Protein AF-A0A151WG26-F1 (afdb_monomer_lite)

Radius of gyration: 14.97 Å; chains: 1; bounding box: 35×28×40 Å

pLDDT: mean 75.86, std 11.18, range [43.03, 90.62]

Sequence (93 aa):
MSNKLDPSFIKADSTNLPKITVFMVWEYIVNDERYNAPEVRGIKATLSSRENYGNSAIDYVSVKREGSICTIKGKICPEHRVRQKRLYCNLYC

Organism: NCBI:txid64791

Secondary structure (DSSP, 8-state):
------TT-EE--TTTS----HHHHHHHHHH-HHHHSTTTTTHHHHHHT-HHHHHHHEEEEEEEEETTEEEEEEEE--GGGTTSPPEEEEEE-

Structure (mmCIF, N/CA/C/O backbone):
data_AF-A0A151WG26-F1
#
_entry.id   AF-A0A151WG26-F1
#
loop_
_atom_site.group_PDB
_atom_site.id
_atom_site.type_symbol
_atom_site.label_atom_id
_atom_site.label_alt_id
_atom_site.label_comp_id
_atom_site.label_asym_id
_atom_site.label_entity_id
_atom_site.label_seq_id
_atom_site.pdbx_PDB_ins_code
_atom_site.Cartn_x
_atom_site.Cartn_y
_atom_site.Cartn_z
_atom_site.occupancy
_atom_site.B_iso_or_equiv
_atom_site.auth_seq_id
_atom_site.auth_comp_id
_atom_site.auth_asym_id
_atom_site.auth_atom_id
_atom_site.pdbx_PDB_model_num
ATOM 1 N N . MET A 1 1 ? 7.740 16.754 14.951 1.00 43.03 1 MET A N 1
ATOM 2 C CA . MET A 1 1 ? 6.347 16.990 14.506 1.00 43.03 1 MET A CA 1
ATOM 3 C C . MET A 1 1 ? 5.540 15.749 14.837 1.00 43.03 1 MET A C 1
ATOM 5 O O . MET A 1 1 ? 5.749 14.731 14.191 1.00 43.03 1 MET A O 1
ATOM 9 N N . SER A 1 2 ? 4.702 15.798 15.876 1.00 45.09 2 SER A N 1
ATOM 10 C CA . SER A 1 2 ? 3.806 14.688 16.217 1.00 45.09 2 SER A CA 1
ATOM 11 C C . SER A 1 2 ? 2.872 14.417 15.043 1.00 45.09 2 SER A C 1
ATOM 13 O O . SER A 1 2 ? 2.225 15.346 14.560 1.00 45.09 2 SER A O 1
ATOM 15 N N . ASN A 1 3 ? 2.818 13.168 14.575 1.00 56.28 3 ASN A N 1
ATOM 16 C CA . ASN A 1 3 ? 1.804 12.726 13.622 1.00 56.28 3 ASN A CA 1
ATOM 17 C C . ASN A 1 3 ? 0.449 12.831 14.337 1.00 56.28 3 ASN A C 1
ATOM 19 O O . ASN A 1 3 ? 0.051 11.912 15.049 1.00 56.28 3 ASN A O 1
ATOM 23 N N . LYS A 1 4 ? -0.216 13.988 14.243 1.00 56.03 4 LYS A N 1
ATOM 24 C CA . LYS A 1 4 ? -1.591 14.134 14.717 1.00 56.03 4 LYS A CA 1
ATOM 25 C C . LYS A 1 4 ? -2.447 13.270 13.804 1.00 56.03 4 LYS A C 1
ATOM 27 O O . LYS A 1 4 ? -2.638 13.602 12.639 1.00 56.03 4 LYS A O 1
ATOM 32 N N . LEU A 1 5 ? -2.878 12.131 14.331 1.00 62.72 5 LEU A N 1
ATOM 33 C CA . LEU A 1 5 ? -3.939 11.350 13.727 1.00 62.72 5 LEU A CA 1
ATOM 34 C C . LEU A 1 5 ? -5.182 12.236 13.657 1.00 62.72 5 LEU A C 1
ATOM 36 O O . LEU A 1 5 ? -5.567 12.840 14.660 1.00 62.72 5 LEU A O 1
ATOM 40 N N . ASP A 1 6 ? -5.795 12.317 12.478 1.00 71.12 6 ASP A N 1
ATOM 41 C CA . ASP A 1 6 ? -7.197 12.710 12.404 1.00 71.12 6 ASP A CA 1
ATOM 42 C C . ASP A 1 6 ? -7.974 11.800 13.373 1.00 71.12 6 ASP A C 1
ATOM 44 O O . ASP A 1 6 ? -7.708 10.597 13.395 1.00 71.12 6 ASP A O 1
ATOM 48 N N . PRO A 1 7 ? -8.926 12.312 14.169 1.00 75.88 7 PRO A N 1
ATOM 49 C CA . PRO A 1 7 ? -9.544 11.551 15.262 1.00 75.88 7 PRO A CA 1
ATOM 50 C C . PRO A 1 7 ? -10.268 10.270 14.817 1.00 75.88 7 PRO A C 1
ATOM 52 O O . PRO A 1 7 ? -10.554 9.409 15.639 1.00 75.88 7 PRO A O 1
ATOM 55 N N . SER A 1 8 ? -10.551 10.129 13.521 1.00 84.06 8 SER A N 1
ATOM 56 C CA . SER A 1 8 ? -11.172 8.940 12.933 1.00 84.06 8 SER A CA 1
ATOM 57 C C . SER A 1 8 ? -10.186 7.949 12.300 1.00 84.06 8 SER A C 1
ATOM 59 O O . SER A 1 8 ? -10.604 6.896 11.827 1.00 84.06 8 SER A O 1
ATOM 61 N N . PHE A 1 9 ? -8.892 8.269 12.276 1.00 86.69 9 PHE A N 1
ATOM 62 C CA . PHE A 1 9 ? -7.844 7.414 11.733 1.00 86.69 9 PHE A CA 1
ATOM 63 C C . PHE A 1 9 ? -7.063 6.753 12.868 1.00 86.69 9 PHE A C 1
ATOM 65 O O . PHE A 1 9 ? -6.612 7.413 13.802 1.00 86.69 9 PHE A O 1
ATOM 72 N N . ILE A 1 10 ? -6.845 5.447 12.749 1.00 90.62 10 ILE A N 1
ATOM 73 C CA . ILE A 1 10 ? -5.999 4.672 13.659 1.00 90.62 10 ILE A CA 1
ATOM 74 C C . ILE A 1 10 ? -4.661 4.361 12.992 1.00 90.62 10 ILE A C 1
ATOM 76 O O . ILE A 1 10 ? -4.562 4.328 11.765 1.00 90.62 10 ILE A O 1
ATOM 80 N N . LYS A 1 11 ? -3.608 4.138 13.783 1.00 89.00 11 LYS A N 1
ATOM 81 C CA . LYS A 1 11 ? -2.312 3.699 13.250 1.00 89.00 11 LYS A CA 1
ATOM 82 C C . LYS A 1 11 ? -2.481 2.344 12.556 1.00 89.00 11 LYS A C 1
ATOM 84 O O . LYS A 1 11 ? -3.080 1.438 13.127 1.00 89.00 11 LYS A O 1
ATOM 89 N N . ALA A 1 12 ? -1.946 2.211 11.348 1.00 87.50 12 ALA A N 1
ATOM 90 C CA . ALA A 1 12 ? -2.009 0.956 10.621 1.00 87.50 12 ALA A CA 1
ATOM 91 C C . ALA A 1 12 ? -1.005 -0.073 11.168 1.00 87.50 12 ALA A C 1
ATOM 93 O O . ALA A 1 12 ? 0.104 0.278 11.581 1.00 87.50 12 ALA A O 1
ATOM 94 N N . ASP A 1 13 ? -1.402 -1.339 11.138 1.00 86.69 13 ASP A N 1
ATOM 95 C CA . ASP A 1 13 ? -0.607 -2.514 11.477 1.00 86.69 13 ASP A CA 1
ATOM 96 C C . ASP A 1 13 ? -0.981 -3.692 10.557 1.00 86.69 13 ASP A C 1
ATOM 98 O O . ASP A 1 13 ? -1.858 -3.594 9.696 1.00 86.69 13 ASP A O 1
ATOM 102 N N . SER A 1 14 ? -0.305 -4.829 10.720 1.00 82.75 14 SER A N 1
ATOM 103 C CA . SER A 1 14 ? -0.539 -6.024 9.900 1.00 82.75 14 SER A CA 1
ATOM 104 C C . SER A 1 14 ? -1.928 -6.653 10.080 1.00 82.75 14 SER A C 1
ATOM 106 O O . SER A 1 14 ? -2.315 -7.502 9.279 1.00 82.75 14 SER A O 1
ATOM 108 N N . THR A 1 15 ? -2.684 -6.259 11.106 1.00 86.75 15 THR A N 1
ATOM 109 C CA . THR A 1 15 ? -4.012 -6.801 11.427 1.00 86.75 15 THR A CA 1
ATOM 110 C C . THR A 1 15 ? -5.148 -5.929 10.894 1.00 86.75 15 THR A C 1
ATOM 112 O O . THR A 1 15 ? -6.237 -6.433 10.613 1.00 86.75 15 THR A O 1
ATOM 115 N N . ASN A 1 16 ? -4.904 -4.628 10.717 1.00 86.44 16 ASN A N 1
ATOM 116 C CA . ASN A 1 16 ? -5.920 -3.660 10.307 1.00 86.44 16 ASN A CA 1
ATOM 117 C C . ASN A 1 16 ? -5.776 -3.167 8.855 1.00 86.44 16 ASN A C 1
ATOM 119 O O . ASN A 1 16 ? -6.656 -2.455 8.357 1.00 86.44 16 ASN A O 1
ATOM 123 N N . LEU A 1 17 ? -4.734 -3.601 8.147 1.00 86.19 17 LEU A N 1
ATOM 124 C CA . LEU A 1 17 ? -4.586 -3.381 6.713 1.00 86.19 17 LEU A CA 1
ATOM 125 C C . LEU A 1 17 ? -5.378 -4.415 5.893 1.00 86.19 17 LEU A C 1
ATOM 127 O O . LEU A 1 17 ? -5.506 -5.574 6.299 1.00 86.19 17 LEU A O 1
ATOM 131 N N . PRO A 1 18 ? -5.923 -4.021 4.730 1.00 83.38 18 PRO A N 1
ATOM 132 C CA . PRO A 1 18 ? -6.503 -4.970 3.795 1.00 83.38 18 PRO A CA 1
ATOM 133 C C . PRO A 1 18 ? -5.417 -5.911 3.276 1.00 83.38 18 PRO A C 1
ATOM 135 O O . PRO A 1 18 ? -4.290 -5.503 2.988 1.00 83.38 18 PRO A O 1
ATOM 138 N N . LYS A 1 19 ? -5.764 -7.191 3.154 1.00 84.19 19 LYS A N 1
ATOM 139 C CA . LYS A 1 19 ? -4.860 -8.188 2.587 1.00 84.19 19 LYS A CA 1
ATOM 140 C C . LYS A 1 19 ? -4.816 -7.996 1.079 1.00 84.19 19 LYS A C 1
ATOM 142 O O . LYS A 1 19 ? -5.810 -8.221 0.398 1.00 84.19 19 LYS A O 1
ATOM 147 N N . ILE A 1 20 ? -3.656 -7.598 0.577 1.00 83.00 20 ILE A N 1
ATOM 148 C CA . ILE A 1 20 ? -3.391 -7.495 -0.854 1.00 83.00 20 ILE A CA 1
ATOM 149 C C . ILE A 1 20 ? -2.735 -8.802 -1.291 1.00 83.00 20 ILE A C 1
ATOM 151 O O . ILE A 1 20 ? -1.718 -9.210 -0.731 1.00 83.00 20 ILE A O 1
ATOM 155 N N . THR A 1 21 ? -3.328 -9.471 -2.275 1.00 85.81 21 THR A N 1
ATOM 156 C CA . THR A 1 21 ? -2.735 -10.671 -2.876 1.00 85.81 21 THR A CA 1
ATOM 157 C C . THR A 1 21 ? -1.895 -10.300 -4.093 1.00 85.81 21 THR A C 1
ATOM 159 O O . THR A 1 21 ? -2.110 -9.262 -4.720 1.00 85.81 21 THR A O 1
ATOM 162 N N . VAL A 1 22 ? -0.959 -11.176 -4.470 1.00 83.12 22 VAL A N 1
ATOM 163 C CA . VAL A 1 22 ? -0.155 -11.001 -5.691 1.00 83.12 22 VAL A CA 1
ATOM 164 C C . VAL A 1 22 ? -1.029 -10.872 -6.946 1.00 83.12 22 VAL A C 1
ATOM 166 O O . VAL A 1 22 ? -0.688 -10.117 -7.850 1.00 83.12 22 VAL A O 1
ATOM 169 N N . PHE A 1 23 ? -2.192 -11.532 -6.973 1.00 88.12 23 PHE A N 1
ATOM 170 C CA . PHE A 1 23 ? -3.139 -11.457 -8.087 1.00 88.12 23 PHE A CA 1
ATOM 171 C C . PHE A 1 23 ? -3.778 -10.075 -8.221 1.00 88.12 23 PHE A C 1
ATOM 173 O O . PHE A 1 23 ? -3.878 -9.573 -9.333 1.00 88.12 23 PHE A O 1
ATOM 180 N N . MET A 1 24 ? -4.127 -9.424 -7.107 1.00 87.25 24 MET A N 1
ATOM 181 C CA . MET A 1 24 ? -4.659 -8.053 -7.129 1.00 87.25 24 MET A CA 1
ATOM 182 C C . MET A 1 24 ? -3.622 -7.059 -7.661 1.00 87.25 24 MET A C 1
ATOM 184 O O . MET A 1 24 ? -3.949 -6.154 -8.424 1.00 87.25 24 MET A O 1
ATOM 188 N N . VAL A 1 25 ? -2.3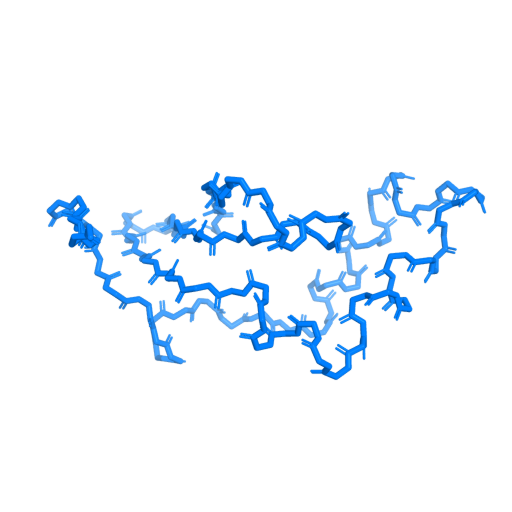52 -7.234 -7.276 1.00 84.38 25 VAL A N 1
ATOM 189 C CA . VAL A 1 25 ? -1.251 -6.397 -7.780 1.00 84.38 25 VAL A CA 1
ATOM 190 C C . VAL A 1 25 ? -1.037 -6.636 -9.272 1.00 84.38 25 VAL A C 1
ATOM 192 O O . VAL A 1 25 ? -0.886 -5.681 -10.030 1.00 84.38 25 VAL A O 1
ATOM 195 N N . TRP A 1 26 ? -1.048 -7.899 -9.699 1.00 84.75 26 TRP A N 1
ATOM 196 C CA . TRP A 1 26 ? -0.931 -8.269 -11.106 1.00 84.75 26 TRP A CA 1
ATOM 197 C C . TRP A 1 26 ? -2.057 -7.665 -11.948 1.00 84.75 26 TRP A C 1
ATOM 199 O O . TRP A 1 26 ? -1.787 -7.020 -12.957 1.00 84.75 26 TRP A O 1
ATOM 209 N N . GLU A 1 27 ? -3.305 -7.819 -11.508 1.00 87.81 27 GLU A N 1
ATOM 210 C CA . GLU A 1 27 ? -4.481 -7.266 -12.175 1.00 87.81 27 GLU A CA 1
ATOM 211 C C . GLU A 1 27 ? -4.386 -5.742 -12.308 1.00 87.81 27 GLU A C 1
ATOM 213 O O . GLU A 1 27 ? -4.633 -5.204 -13.385 1.00 87.81 27 GLU A O 1
ATOM 218 N N . TYR A 1 28 ? -3.948 -5.042 -11.260 1.00 85.31 28 TYR A N 1
ATOM 219 C CA . TYR A 1 28 ? -3.729 -3.597 -11.319 1.00 85.31 28 TYR A CA 1
ATOM 220 C C . TYR A 1 28 ? -2.657 -3.205 -12.348 1.00 85.31 28 TYR A C 1
ATOM 222 O O . TYR A 1 28 ? -2.873 -2.302 -13.153 1.00 85.31 28 TYR A O 1
ATOM 230 N N . ILE A 1 29 ? -1.509 -3.894 -12.354 1.00 83.88 29 ILE A N 1
ATOM 231 C CA . ILE A 1 29 ? -0.405 -3.605 -13.284 1.00 83.88 29 ILE A CA 1
ATOM 232 C C . ILE A 1 29 ? -0.824 -3.862 -14.735 1.00 83.88 29 ILE A C 1
ATOM 234 O O . ILE A 1 29 ? -0.494 -3.070 -15.614 1.00 83.88 29 ILE A O 1
ATOM 238 N N . VAL A 1 30 ? -1.547 -4.953 -14.997 1.00 84.75 30 VAL A N 1
ATOM 239 C CA . VAL A 1 30 ? -1.992 -5.309 -16.352 1.00 84.75 30 VAL A CA 1
ATOM 240 C C .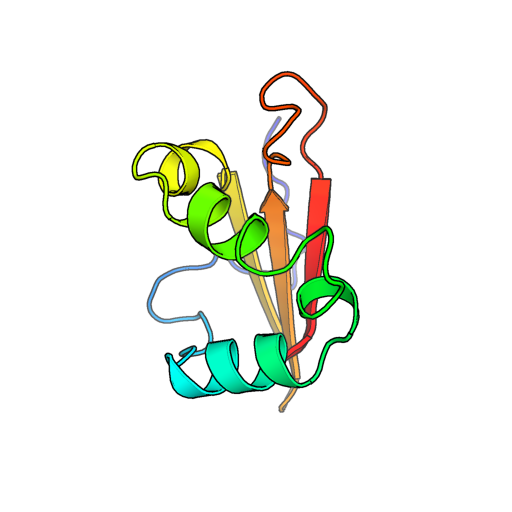 VAL A 1 30 ? -3.040 -4.330 -16.875 1.00 84.75 30 VAL A C 1
ATOM 242 O O . VAL A 1 30 ? -2.993 -3.988 -18.052 1.00 84.75 30 VAL A O 1
ATOM 245 N N . ASN A 1 31 ? -3.949 -3.849 -16.027 1.00 86.69 31 ASN A N 1
ATOM 246 C CA . ASN A 1 31 ? -5.055 -2.992 -16.464 1.00 86.69 31 ASN A CA 1
ATOM 247 C C . ASN A 1 31 ? -4.716 -1.493 -16.535 1.00 86.69 31 ASN A C 1
ATOM 249 O O . ASN A 1 31 ? -5.510 -0.718 -17.061 1.00 86.69 31 ASN A O 1
ATOM 253 N N . ASP A 1 32 ? -3.560 -1.057 -16.029 1.00 84.12 32 ASP A N 1
ATOM 254 C CA . ASP A 1 32 ? -3.153 0.350 -16.068 1.00 84.12 32 ASP A CA 1
ATOM 255 C C . ASP A 1 32 ? -2.123 0.596 -17.183 1.00 84.12 32 ASP A C 1
ATOM 257 O O . ASP A 1 32 ? -0.972 0.152 -17.127 1.00 84.12 32 ASP A O 1
ATOM 261 N N . GLU A 1 33 ? -2.523 1.341 -18.218 1.00 81.94 33 GLU A N 1
ATOM 262 C CA . GLU A 1 33 ? -1.676 1.656 -19.378 1.00 81.94 33 GLU A CA 1
ATOM 263 C C . GLU A 1 33 ? -0.347 2.326 -18.995 1.00 81.94 33 GLU A C 1
ATOM 265 O O . GLU A 1 33 ? 0.668 2.118 -19.665 1.00 81.94 33 GLU A O 1
ATOM 270 N N . ARG A 1 34 ? -0.296 3.055 -17.870 1.00 79.75 34 ARG A N 1
ATOM 271 C CA . ARG A 1 34 ? 0.927 3.722 -17.388 1.00 79.75 34 ARG A CA 1
ATOM 272 C C . ARG A 1 34 ? 2.028 2.731 -17.012 1.00 79.75 34 ARG A C 1
ATOM 274 O O . ARG A 1 34 ? 3.201 3.100 -17.018 1.00 79.75 34 ARG A O 1
ATOM 281 N N . TYR A 1 35 ? 1.666 1.489 -16.687 1.00 75.94 35 TYR A N 1
ATOM 282 C CA . TYR A 1 35 ? 2.610 0.401 -16.417 1.00 75.94 35 TYR A CA 1
ATOM 283 C C . TYR A 1 35 ? 2.926 -0.436 -17.660 1.00 75.94 35 TYR A C 1
ATOM 285 O O . TYR A 1 35 ? 3.922 -1.162 -17.665 1.00 75.94 35 TYR A O 1
ATOM 293 N N . ASN A 1 36 ? 2.119 -0.321 -18.717 1.00 79.50 36 ASN A N 1
ATOM 294 C CA . ASN A 1 36 ? 2.263 -1.094 -19.949 1.00 79.50 36 ASN A CA 1
ATOM 295 C C . ASN A 1 36 ? 2.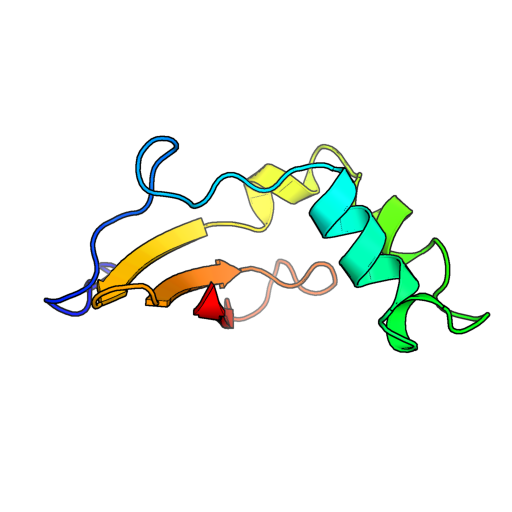950 -0.335 -21.088 1.00 79.50 36 ASN A C 1
ATOM 297 O O . ASN A 1 36 ? 3.331 -0.981 -22.073 1.00 79.50 36 ASN A O 1
ATOM 301 N N . ALA A 1 37 ? 3.143 0.981 -20.943 1.00 81.12 37 ALA A N 1
ATOM 302 C CA . ALA A 1 37 ? 3.900 1.820 -21.868 1.00 81.12 37 ALA A CA 1
ATOM 303 C C . ALA A 1 37 ? 5.305 1.233 -22.132 1.00 81.12 37 ALA A C 1
ATOM 305 O O . ALA A 1 37 ? 5.985 0.860 -21.167 1.00 81.12 37 ALA A O 1
ATOM 306 N N . PRO A 1 38 ? 5.761 1.134 -23.396 1.00 75.69 38 PRO A N 1
ATOM 307 C CA . PRO A 1 38 ? 7.048 0.522 -23.747 1.00 75.69 38 PRO A CA 1
ATOM 308 C C . PRO A 1 38 ? 8.243 1.095 -22.975 1.00 75.69 38 PRO A C 1
ATOM 310 O O . PRO A 1 38 ? 9.175 0.366 -22.648 1.00 75.69 38 PRO A O 1
ATOM 313 N N . GLU A 1 39 ? 8.197 2.384 -22.644 1.00 77.25 39 GLU A N 1
ATOM 314 C CA . GLU A 1 39 ? 9.266 3.117 -21.966 1.00 77.25 39 GLU A CA 1
ATOM 315 C C . GLU A 1 39 ? 9.304 2.872 -20.453 1.00 77.25 39 GLU A C 1
ATOM 317 O O . GLU A 1 39 ? 10.296 3.194 -19.804 1.00 77.25 39 GLU A O 1
ATOM 322 N N . VAL A 1 40 ? 8.220 2.353 -19.868 1.00 71.75 40 VAL A N 1
ATOM 323 C CA . VAL A 1 40 ? 8.030 2.248 -18.408 1.00 71.75 40 VAL A CA 1
ATOM 324 C C . VAL A 1 40 ? 7.799 0.801 -17.960 1.00 71.75 40 VAL A C 1
ATOM 326 O O . VAL A 1 40 ? 8.010 0.474 -16.784 1.00 71.75 40 VAL A O 1
ATOM 329 N N . ARG A 1 41 ? 7.414 -0.083 -18.891 1.00 76.50 41 ARG A N 1
ATOM 330 C CA . ARG A 1 41 ? 7.128 -1.496 -18.636 1.00 76.50 41 ARG A CA 1
ATOM 331 C C . ARG A 1 41 ? 8.310 -2.172 -17.950 1.00 76.50 41 ARG A C 1
ATOM 333 O O . ARG A 1 41 ? 9.449 -2.098 -18.397 1.00 76.50 41 ARG A O 1
ATOM 340 N N . GLY A 1 42 ? 8.037 -2.823 -16.823 1.00 71.19 42 GLY A N 1
ATOM 341 C CA . GLY A 1 42 ? 9.046 -3.523 -16.023 1.00 71.19 42 GLY A CA 1
ATOM 342 C C . GLY A 1 42 ? 9.952 -2.614 -15.185 1.00 71.19 42 GLY A C 1
ATOM 343 O O . GLY A 1 42 ? 10.371 -3.033 -14.111 1.00 71.19 42 GLY A O 1
ATOM 344 N N . ILE A 1 43 ? 10.184 -1.353 -15.573 1.00 75.94 43 ILE A N 1
ATOM 345 C CA . ILE A 1 43 ? 11.056 -0.432 -14.821 1.00 75.94 43 ILE A CA 1
ATOM 346 C C . ILE A 1 43 ? 10.509 -0.199 -13.411 1.00 75.94 43 ILE A C 1
ATOM 348 O O . ILE A 1 43 ? 11.245 -0.333 -12.438 1.00 75.94 43 ILE A O 1
ATOM 352 N N . LYS A 1 44 ? 9.208 0.087 -13.273 1.00 71.31 44 LYS A N 1
ATOM 353 C CA . LYS A 1 44 ? 8.571 0.316 -11.961 1.00 71.31 44 LYS A CA 1
ATOM 354 C C . LYS A 1 44 ? 8.592 -0.922 -11.056 1.00 71.31 44 LYS A C 1
ATOM 356 O O . LYS A 1 44 ? 8.762 -0.781 -9.846 1.00 71.31 44 LYS A O 1
ATOM 361 N N . ALA A 1 45 ? 8.459 -2.119 -11.630 1.00 70.94 45 ALA A N 1
ATOM 362 C CA . ALA A 1 45 ? 8.535 -3.377 -10.887 1.00 70.94 45 ALA A CA 1
ATOM 363 C C . ALA A 1 45 ? 9.965 -3.643 -10.386 1.00 70.94 45 ALA A C 1
ATOM 365 O O . ALA A 1 45 ? 10.168 -3.922 -9.207 1.00 70.94 45 ALA A O 1
ATOM 366 N N . THR A 1 46 ? 10.965 -3.463 -11.249 1.00 73.38 46 THR A N 1
ATOM 367 C CA . THR A 1 46 ? 12.388 -3.615 -10.906 1.00 73.38 46 THR A CA 1
ATOM 368 C C . THR A 1 46 ? 12.833 -2.617 -9.837 1.00 73.38 46 THR A C 1
ATOM 370 O O . THR A 1 46 ? 13.518 -2.978 -8.883 1.00 73.38 46 THR A O 1
ATOM 373 N N . LEU A 1 47 ? 12.420 -1.359 -9.974 1.00 71.44 47 LEU A N 1
ATOM 374 C CA . LEU A 1 47 ? 12.758 -0.268 -9.063 1.00 71.44 47 LEU A CA 1
ATOM 375 C C . LEU A 1 47 ? 12.158 -0.453 -7.656 1.00 71.44 47 LEU A C 1
ATOM 377 O O . LEU A 1 47 ? 12.866 -0.345 -6.653 1.00 71.44 47 LEU A O 1
ATOM 381 N N . SER A 1 48 ? 10.883 -0.840 -7.580 1.00 66.44 48 SER A N 1
ATOM 382 C CA . SER A 1 48 ? 10.192 -1.096 -6.306 1.00 66.44 48 SER A CA 1
ATOM 383 C C . SER A 1 48 ? 10.645 -2.375 -5.594 1.00 66.44 48 SER A C 1
ATOM 385 O O . SER A 1 48 ? 10.503 -2.469 -4.377 1.00 66.44 48 SER A O 1
ATOM 387 N N . SER A 1 49 ? 11.241 -3.325 -6.321 1.00 68.25 49 SER A N 1
ATOM 388 C CA . SER A 1 49 ? 11.764 -4.589 -5.778 1.00 68.25 49 SER A CA 1
ATOM 389 C C . SER A 1 49 ? 13.116 -4.440 -5.063 1.00 68.25 49 SER A C 1
ATOM 391 O O . SER A 1 49 ? 13.663 -5.418 -4.557 1.00 68.25 49 SER A O 1
ATOM 393 N N . ARG A 1 50 ? 13.687 -3.228 -5.009 1.00 70.62 50 ARG A N 1
ATOM 394 C CA . ARG A 1 50 ? 14.946 -2.965 -4.297 1.00 70.62 50 ARG A CA 1
ATOM 395 C C . ARG A 1 50 ? 14.727 -3.114 -2.792 1.00 70.62 50 ARG A C 1
ATOM 397 O O . ARG A 1 50 ? 13.955 -2.368 -2.197 1.00 70.62 50 ARG A O 1
ATOM 404 N N . GLU A 1 51 ? 15.481 -4.013 -2.169 1.00 65.62 51 GLU A N 1
ATOM 405 C CA . GLU A 1 51 ? 15.366 -4.376 -0.747 1.00 65.62 51 GLU A CA 1
ATOM 406 C C . GLU A 1 51 ? 15.416 -3.160 0.203 1.00 65.62 51 GLU A C 1
ATOM 408 O O . GLU A 1 51 ? 14.646 -3.059 1.156 1.00 65.62 51 GLU A O 1
ATOM 413 N N . ASN A 1 52 ? 16.239 -2.158 -0.124 1.00 64.44 52 ASN A N 1
ATOM 414 C CA . ASN A 1 52 ? 16.382 -0.933 0.672 1.00 64.44 52 ASN A CA 1
ATOM 415 C C . ASN A 1 52 ? 15.241 0.090 0.494 1.00 64.44 52 ASN A C 1
ATOM 417 O O . ASN A 1 52 ? 15.157 1.050 1.268 1.00 64.44 52 ASN A O 1
ATOM 421 N N . TYR A 1 53 ? 14.382 -0.070 -0.519 1.00 65.38 53 TYR A N 1
ATOM 422 C CA . TYR A 1 53 ? 13.312 0.883 -0.819 1.00 65.38 53 TYR A CA 1
ATOM 423 C C . TYR A 1 53 ? 12.165 0.771 0.189 1.00 65.38 53 TYR A C 1
ATOM 425 O O . TYR A 1 53 ? 11.745 1.785 0.743 1.00 65.38 53 TYR A O 1
ATOM 433 N N . GLY A 1 54 ? 11.721 -0.452 0.500 1.00 62.72 54 GLY A N 1
ATOM 434 C CA . GLY A 1 54 ? 10.531 -0.695 1.325 1.00 62.72 54 GLY A CA 1
ATOM 435 C C . GLY A 1 54 ? 10.578 -0.019 2.700 1.00 62.72 54 GLY A C 1
ATOM 436 O O . GLY A 1 54 ? 9.650 0.702 3.065 1.00 62.72 54 GLY A O 1
ATOM 437 N N . ASN A 1 55 ? 11.692 -0.169 3.422 1.00 64.44 55 ASN A N 1
ATOM 438 C CA . ASN A 1 55 ? 11.832 0.352 4.789 1.00 64.44 55 ASN A CA 1
ATOM 439 C C . ASN A 1 55 ? 12.118 1.861 4.851 1.00 64.44 55 ASN A C 1
ATOM 441 O O . ASN A 1 55 ? 11.813 2.504 5.851 1.00 64.44 55 ASN A O 1
ATOM 445 N N . SER A 1 56 ? 12.696 2.439 3.794 1.00 66.75 56 SER A N 1
ATOM 446 C CA . SER A 1 56 ? 13.032 3.873 3.748 1.00 66.75 56 SER A CA 1
ATOM 447 C C . SER A 1 56 ? 11.914 4.726 3.137 1.00 66.75 56 SER A C 1
ATOM 449 O O . SER A 1 56 ? 11.871 5.942 3.343 1.00 66.75 56 SER A O 1
ATOM 451 N N . ALA A 1 57 ? 11.025 4.108 2.352 1.00 70.00 57 ALA A N 1
ATOM 452 C CA . ALA A 1 57 ? 9.980 4.801 1.608 1.00 70.00 57 ALA A CA 1
ATOM 453 C C . ALA A 1 57 ? 8.711 5.052 2.428 1.00 70.00 57 ALA A C 1
ATOM 455 O O . ALA A 1 57 ? 7.999 6.016 2.146 1.00 70.00 57 ALA A O 1
ATOM 456 N N . ILE A 1 58 ? 8.417 4.218 3.426 1.00 76.06 58 ILE A N 1
ATOM 457 C CA . ILE A 1 58 ? 7.165 4.270 4.186 1.00 76.06 58 ILE A CA 1
ATOM 458 C C . ILE A 1 58 ? 7.469 4.703 5.621 1.00 76.06 58 ILE A C 1
ATOM 460 O O . ILE A 1 58 ? 8.215 4.041 6.330 1.00 76.06 58 ILE A O 1
ATOM 464 N N . ASP A 1 59 ? 6.890 5.826 6.049 1.00 77.12 59 ASP A N 1
ATOM 465 C CA . ASP A 1 59 ? 7.105 6.372 7.397 1.00 77.12 59 ASP A CA 1
ATOM 466 C C . ASP A 1 59 ? 5.940 6.033 8.328 1.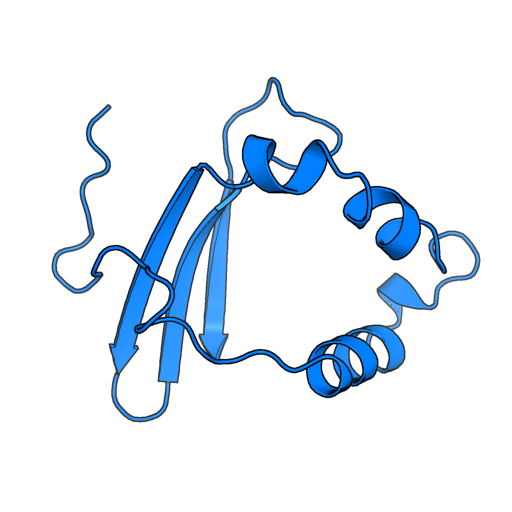00 77.12 59 ASP A C 1
ATOM 468 O O . ASP A 1 59 ? 6.060 5.264 9.277 1.00 77.12 59 ASP A O 1
ATOM 472 N N . TYR A 1 60 ? 4.783 6.629 8.046 1.00 82.25 60 TYR A N 1
ATOM 473 C CA . TYR A 1 60 ? 3.605 6.521 8.888 1.00 82.25 60 TYR A CA 1
ATOM 474 C C . TYR A 1 60 ? 2.393 6.202 8.037 1.00 82.25 60 TYR A C 1
ATOM 476 O O . TYR A 1 60 ? 2.120 6.900 7.062 1.00 82.25 60 TYR A O 1
ATOM 484 N N . VAL A 1 61 ? 1.666 5.163 8.428 1.00 85.44 61 VAL A N 1
ATOM 485 C CA . VAL A 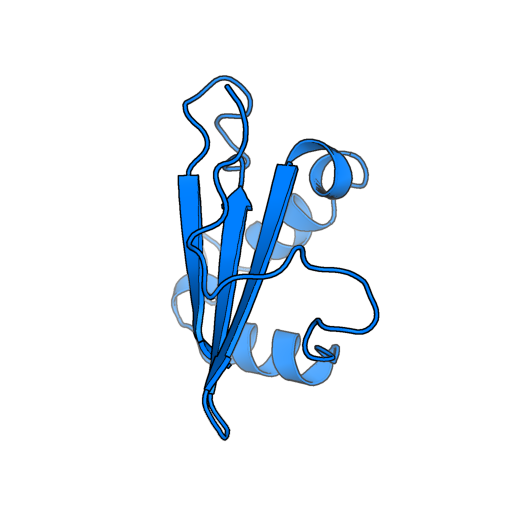1 61 ? 0.436 4.744 7.769 1.00 85.44 61 VAL A CA 1
ATOM 486 C C . VAL A 1 61 ? -0.682 4.757 8.801 1.00 85.44 61 VAL A C 1
ATOM 488 O O . VAL A 1 61 ? -0.517 4.258 9.917 1.00 85.44 61 VAL A O 1
ATOM 491 N N . SER A 1 62 ? -1.812 5.348 8.438 1.00 89.00 62 SER A N 1
ATOM 492 C CA . SER A 1 62 ? -3.043 5.320 9.213 1.00 89.00 62 SER A CA 1
ATOM 493 C C . SER A 1 62 ? -4.205 4.835 8.361 1.00 89.00 62 SER A C 1
ATOM 495 O O . SER A 1 62 ? -4.191 4.949 7.137 1.00 89.00 62 SER A O 1
ATOM 497 N N . VAL A 1 63 ? -5.211 4.261 9.007 1.00 89.88 63 VAL A N 1
ATOM 498 C CA . VAL A 1 63 ? -6.371 3.666 8.349 1.00 89.88 63 VAL A CA 1
ATOM 499 C C . VAL A 1 63 ? -7.656 4.130 9.023 1.00 89.88 63 VAL A C 1
ATOM 501 O O . VAL A 1 63 ? -7.708 4.295 10.242 1.00 89.88 63 VAL A O 1
ATOM 504 N N . LYS A 1 64 ? -8.693 4.347 8.220 1.00 90.12 64 LYS A N 1
ATOM 505 C CA . LYS A 1 64 ? -10.069 4.607 8.644 1.00 90.12 64 LYS A CA 1
ATOM 506 C C . LYS A 1 64 ? -10.982 3.648 7.889 1.00 90.12 64 LYS A C 1
ATOM 508 O O . LYS A 1 64 ? -10.824 3.482 6.683 1.00 90.12 64 LYS A O 1
ATOM 513 N N . ARG A 1 65 ? -11.927 3.019 8.585 1.00 87.44 65 ARG A N 1
ATOM 514 C CA . ARG A 1 65 ? -12.929 2.134 7.975 1.00 87.44 65 ARG A CA 1
ATOM 515 C C . ARG A 1 65 ? -14.316 2.724 8.177 1.00 87.44 65 ARG A C 1
ATOM 517 O O . ARG A 1 65 ? -14.691 3.025 9.306 1.00 87.44 65 ARG A O 1
ATOM 524 N N . GLU A 1 66 ? -15.055 2.872 7.088 1.00 88.38 66 GLU A N 1
ATOM 525 C CA . GLU A 1 66 ? -16.436 3.353 7.074 1.00 88.38 66 GLU A CA 1
ATOM 526 C C . GLU A 1 66 ? -17.282 2.373 6.260 1.00 88.38 66 GLU A C 1
ATOM 528 O O . GLU A 1 66 ? -17.282 2.393 5.030 1.00 88.38 66 GLU A O 1
ATOM 533 N N . GLY A 1 67 ? -17.973 1.465 6.956 1.00 84.56 67 GLY A N 1
ATOM 534 C CA . GLY A 1 67 ? -18.733 0.393 6.314 1.00 84.56 67 GLY A CA 1
ATOM 535 C C . GLY A 1 67 ? -17.827 -0.537 5.504 1.00 84.56 67 GLY A C 1
ATOM 536 O O . GLY A 1 67 ? -16.923 -1.160 6.061 1.00 84.56 67 GLY A O 1
ATOM 537 N N . SER A 1 68 ? -18.078 -0.625 4.197 1.00 82.06 68 SER A N 1
ATOM 538 C CA . SER A 1 68 ? -17.281 -1.419 3.254 1.00 82.06 68 SER A CA 1
ATOM 539 C C . SER A 1 68 ? -16.060 -0.683 2.697 1.00 82.06 68 SER A C 1
ATOM 541 O O . SER A 1 68 ? -15.262 -1.316 2.019 1.00 82.06 68 SER A O 1
ATOM 543 N N . ILE A 1 69 ? -15.912 0.622 2.958 1.00 83.38 69 ILE A N 1
ATOM 544 C CA . ILE A 1 69 ? -14.836 1.444 2.395 1.00 83.38 69 ILE A CA 1
ATOM 545 C C . ILE A 1 69 ? -13.697 1.566 3.405 1.00 83.38 69 ILE A C 1
ATOM 547 O O . ILE A 1 69 ? -13.893 1.954 4.564 1.00 83.38 69 ILE A O 1
ATOM 551 N N . CYS A 1 70 ? -12.479 1.285 2.951 1.00 85.25 70 CYS A N 1
ATOM 552 C CA . CYS A 1 70 ? -11.260 1.498 3.725 1.00 85.25 70 CYS A CA 1
ATOM 553 C C . CYS A 1 70 ? -10.483 2.685 3.152 1.00 85.25 70 CYS A C 1
ATOM 555 O O . CYS A 1 70 ? -10.138 2.680 1.978 1.00 85.25 70 CYS A O 1
ATOM 557 N N . TH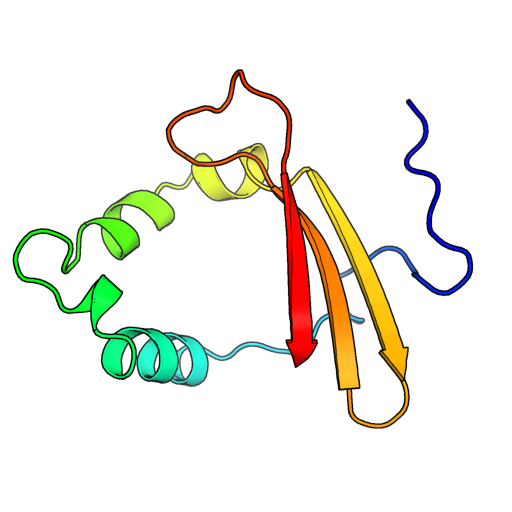R A 1 71 ? -10.171 3.691 3.968 1.00 87.56 71 THR A N 1
ATOM 558 C CA . THR A 1 71 ? -9.290 4.801 3.581 1.00 87.56 71 THR A CA 1
ATOM 559 C C . THR A 1 71 ? -7.947 4.661 4.283 1.00 87.56 71 THR A C 1
ATOM 561 O O . THR A 1 71 ? -7.873 4.742 5.510 1.00 87.56 71 THR A O 1
ATOM 564 N N . ILE A 1 72 ? -6.873 4.494 3.517 1.00 87.69 72 ILE A N 1
ATOM 565 C CA . ILE A 1 72 ? -5.505 4.386 4.031 1.00 87.69 72 ILE A CA 1
ATOM 566 C C . ILE A 1 72 ? -4.752 5.672 3.711 1.00 87.69 72 ILE A C 1
ATOM 568 O O . ILE A 1 72 ? -4.621 6.039 2.548 1.00 87.69 72 ILE A O 1
ATOM 572 N N . LYS A 1 73 ? -4.224 6.333 4.739 1.00 86.56 73 LYS A N 1
ATOM 573 C CA . LYS A 1 73 ? -3.352 7.503 4.640 1.00 86.56 73 LYS A CA 1
ATOM 574 C C . LYS A 1 73 ? -1.913 7.087 4.894 1.00 86.56 73 LYS A C 1
ATOM 576 O O . LYS A 1 73 ? -1.549 6.751 6.016 1.00 86.56 73 LYS A O 1
ATOM 581 N N . GLY A 1 74 ? -1.084 7.123 3.860 1.00 84.50 74 GLY A N 1
ATOM 582 C CA . GLY A 1 74 ? 0.339 6.803 3.954 1.00 84.50 74 GLY A CA 1
ATOM 583 C C . GLY A 1 74 ? 1.208 8.036 3.760 1.00 84.50 74 GLY A C 1
ATOM 584 O O . GLY A 1 74 ? 0.999 8.798 2.819 1.00 84.50 74 GLY A O 1
ATOM 585 N N . LYS A 1 75 ? 2.211 8.214 4.619 1.00 80.88 75 LYS A N 1
ATOM 586 C CA . LYS A 1 75 ? 3.294 9.176 4.425 1.00 80.88 75 LYS A CA 1
ATOM 587 C C . LYS A 1 75 ? 4.444 8.475 3.711 1.00 80.88 75 LYS A C 1
ATOM 589 O O . LYS A 1 75 ? 5.178 7.699 4.327 1.00 80.88 75 LYS A O 1
ATOM 594 N N . ILE A 1 76 ? 4.558 8.748 2.416 1.00 77.88 76 ILE A N 1
ATOM 595 C CA . ILE A 1 76 ? 5.435 8.029 1.492 1.00 77.88 76 ILE A CA 1
ATOM 596 C C . ILE A 1 76 ? 6.507 8.981 0.948 1.00 77.88 76 ILE A C 1
ATOM 598 O O . ILE A 1 76 ? 6.234 10.134 0.597 1.00 77.88 76 ILE A O 1
ATOM 602 N N . CYS A 1 77 ? 7.744 8.500 0.886 1.00 72.00 77 CYS A N 1
ATOM 603 C CA . CYS A 1 77 ? 8.851 9.155 0.205 1.00 72.00 77 CYS A CA 1
ATOM 604 C C . CYS A 1 77 ? 8.915 8.643 -1.245 1.00 72.00 77 CYS A C 1
ATOM 606 O O . CYS A 1 77 ? 9.138 7.448 -1.461 1.00 72.00 77 CYS A O 1
ATOM 608 N N . PRO A 1 78 ? 8.733 9.511 -2.256 1.00 64.25 78 PRO A N 1
ATOM 609 C CA . PRO A 1 78 ? 8.867 9.097 -3.645 1.00 64.25 78 PRO A CA 1
ATOM 610 C C . PRO A 1 78 ? 10.300 8.637 -3.932 1.00 64.25 78 PRO A C 1
ATOM 612 O O . PRO A 1 78 ? 11.272 9.253 -3.492 1.00 64.25 78 PRO A O 1
ATOM 615 N N . GLU A 1 79 ? 10.416 7.567 -4.714 1.00 60.84 79 GLU A N 1
ATOM 616 C CA . GLU A 1 79 ? 11.664 6.844 -4.974 1.00 60.84 79 GLU A CA 1
ATOM 617 C C . GLU A 1 79 ? 12.818 7.720 -5.466 1.00 60.84 79 GLU A C 1
ATOM 619 O O . GLU A 1 79 ? 13.950 7.588 -5.011 1.00 60.84 79 GLU A O 1
ATOM 624 N N . HIS A 1 80 ? 12.534 8.682 -6.341 1.00 57.22 80 HIS A N 1
ATOM 625 C CA . HIS A 1 80 ? 13.575 9.521 -6.934 1.00 57.22 80 HIS A CA 1
ATOM 626 C C . HIS A 1 80 ? 13.974 10.708 -6.043 1.00 57.22 80 HIS A C 1
ATOM 628 O O . HIS A 1 80 ? 14.826 11.507 -6.430 1.00 57.22 80 HIS A O 1
ATOM 634 N N . ARG A 1 81 ? 13.338 10.888 -4.874 1.00 56.06 81 ARG A N 1
ATOM 635 C CA . ARG A 1 81 ? 13.522 12.081 -4.035 1.00 56.06 81 ARG A CA 1
ATOM 636 C C . ARG A 1 81 ? 13.417 11.778 -2.541 1.00 56.06 81 ARG A C 1
ATOM 638 O O . ARG A 1 81 ? 12.711 12.470 -1.812 1.00 56.06 81 ARG A O 1
ATOM 645 N N . VAL A 1 82 ? 14.213 10.819 -2.068 1.00 54.44 82 VAL A N 1
ATOM 646 C CA . VAL A 1 82 ? 14.348 10.454 -0.638 1.00 54.44 82 VAL A CA 1
ATOM 647 C C . VAL A 1 82 ? 14.712 11.660 0.262 1.00 54.44 82 VAL A C 1
ATOM 649 O O . VAL A 1 82 ? 14.516 11.621 1.471 1.00 54.44 82 VAL A O 1
ATOM 652 N N . ARG A 1 83 ? 15.188 12.774 -0.320 1.00 53.22 83 ARG A N 1
ATOM 653 C CA . ARG A 1 83 ? 15.515 14.034 0.375 1.00 53.22 83 ARG A CA 1
ATOM 654 C C . ARG A 1 83 ? 14.413 15.116 0.356 1.00 53.22 83 ARG A C 1
ATOM 656 O O . ARG A 1 83 ? 14.638 16.185 0.913 1.00 53.22 83 ARG A O 1
ATOM 663 N N . GLN A 1 84 ? 13.256 14.902 -0.282 1.00 56.72 84 GLN A N 1
ATOM 664 C CA . GLN A 1 84 ? 12.168 15.899 -0.355 1.00 56.72 84 GLN A CA 1
ATOM 665 C C . GLN A 1 84 ? 10.995 15.618 0.599 1.00 56.72 84 GLN A C 1
ATOM 667 O O . GLN A 1 84 ? 10.898 14.571 1.236 1.00 56.72 84 GLN A O 1
ATOM 672 N N . LYS A 1 85 ? 10.100 16.611 0.704 1.00 56.69 85 LYS A N 1
ATOM 673 C CA . LYS A 1 85 ? 8.888 16.617 1.532 1.00 56.69 85 LYS A CA 1
ATOM 674 C C . LYS A 1 85 ? 8.060 15.348 1.285 1.00 56.69 85 LYS A C 1
ATOM 676 O O . LYS A 1 85 ? 7.686 15.063 0.151 1.00 56.69 85 LYS A O 1
ATOM 681 N N . ARG A 1 86 ? 7.787 14.598 2.357 1.00 65.44 86 ARG A N 1
ATOM 682 C CA . ARG A 1 86 ? 7.011 13.349 2.297 1.00 65.44 86 ARG A CA 1
ATOM 683 C C . ARG A 1 86 ? 5.591 13.651 1.816 1.00 65.44 86 ARG A C 1
ATOM 685 O O . ARG A 1 86 ? 5.004 14.649 2.242 1.00 65.44 86 ARG A O 1
ATOM 692 N N . LEU A 1 87 ? 5.071 12.805 0.936 1.00 63.44 87 LEU A N 1
ATOM 693 C CA . LEU A 1 87 ? 3.742 12.955 0.351 1.00 63.44 87 LEU A CA 1
ATOM 694 C C . LEU A 1 87 ? 2.725 12.149 1.153 1.00 63.44 87 LEU A C 1
ATOM 696 O O . LEU A 1 87 ? 3.056 11.097 1.698 1.00 63.44 87 LEU A O 1
ATOM 700 N N . TYR A 1 88 ? 1.496 12.655 1.217 1.00 70.12 88 TYR A N 1
ATOM 701 C CA . TYR A 1 88 ? 0.361 11.917 1.758 1.00 70.12 88 TYR A CA 1
ATOM 702 C C . TYR A 1 88 ? -0.394 11.270 0.604 1.00 70.12 88 TYR A C 1
ATOM 704 O O . TYR A 1 88 ? -0.857 11.964 -0.301 1.00 70.12 88 TYR A O 1
ATOM 712 N N . CYS A 1 89 ? -0.513 9.950 0.643 1.00 70.25 89 CYS A N 1
ATOM 713 C CA . CYS A 1 89 ? -1.295 9.178 -0.312 1.00 70.25 89 CYS A CA 1
ATOM 714 C C . CYS A 1 89 ? -2.553 8.658 0.380 1.00 70.25 89 CYS A C 1
ATOM 716 O O . CYS A 1 89 ? -2.458 8.135 1.489 1.00 70.25 89 CYS A O 1
ATOM 718 N N . ASN A 1 90 ? -3.704 8.802 -0.282 1.00 76.06 90 ASN A N 1
ATOM 719 C CA . ASN A 1 90 ? -4.964 8.194 0.133 1.00 76.06 90 ASN A CA 1
ATOM 720 C C . ASN A 1 90 ? -5.238 6.993 -0.775 1.00 76.06 90 ASN A C 1
ATOM 722 O O . ASN A 1 90 ? -5.303 7.163 -1.992 1.00 76.06 90 ASN A O 1
ATOM 726 N N . LEU A 1 91 ? -5.394 5.808 -0.193 1.00 75.56 91 LEU A N 1
ATOM 727 C CA . LEU A 1 91 ? -5.877 4.621 -0.892 1.00 75.56 91 LEU A CA 1
ATOM 728 C C . LEU A 1 91 ? -7.310 4.341 -0.441 1.00 75.56 91 LEU A C 1
ATOM 730 O O . LEU A 1 91 ? -7.562 4.325 0.764 1.00 75.56 91 LEU A O 1
ATOM 734 N N . TYR A 1 92 ? -8.205 4.105 -1.393 1.00 75.81 92 TYR A N 1
ATOM 735 C CA . TYR A 1 92 ? -9.555 3.617 -1.134 1.00 75.81 92 TYR A CA 1
ATOM 736 C C . TYR A 1 92 ? -9.590 2.130 -1.483 1.00 75.81 92 TYR A C 1
ATOM 738 O O . TYR A 1 92 ? -9.190 1.766 -2.590 1.00 75.81 92 TYR A O 1
ATOM 746 N N . CYS A 1 93 ? -9.992 1.287 -0.534 1.00 69.12 93 CYS A N 1
ATOM 747 C CA . CYS A 1 93 ? -10.259 -0.134 -0.767 1.00 69.12 93 CYS A CA 1
ATOM 748 C C . CYS A 1 93 ? -11.751 -0.409 -0.714 1.00 69.12 93 CYS A C 1
ATOM 750 O O . CYS A 1 93 ? -12.427 0.268 0.102 1.00 69.12 93 CYS A O 1
#

Foldseek 3Di:
DPPPPPPQKDWDDPVPDDDDDPVNVVVVLVPDVCCVPPVRPPVVVVLCPPPVQPVLFWDTKIWGDDPPKIWIWTFGDDSVCSPDHTDTDIDID